Protein AF-A0A976D1A1-F1 (afdb_monomer)

Secondary structure (DSSP, 8-state):
--HHHHHHHHHHHHHHHHHHHHHHHHHHHTTSTTEEE-TTS-EEE-SS---SPPPPTTSEEEE--EEE-TT--EEEETTTTTS-EEEEGGGS-HHHHHHGGGS---

pLDDT: mean 93.79, std 3.42, range [64.56, 96.69]

Radius of gyration: 17.39 Å; Cα contacts (8 Å, |Δi|>4): 119; chains: 1; bounding box: 44×33×43 Å

Structure (mmCIF, N/CA/C/O backbone):
data_AF-A0A976D1A1-F1
#
_entry.id   AF-A0A976D1A1-F1
#
loop_
_atom_site.group_PDB
_atom_site.id
_atom_site.type_symbol
_atom_site.label_atom_id
_atom_site.label_alt_id
_atom_site.label_comp_id
_atom_site.label_asym_id
_atom_site.label_entity_id
_atom_site.label_seq_id
_atom_site.pdbx_PDB_ins_code
_atom_site.Cartn_x
_atom_site.Cartn_y
_atom_site.Cartn_z
_atom_site.occupancy
_atom_site.B_iso_or_equiv
_atom_site.auth_seq_id
_atom_site.auth_comp_id
_atom_site.auth_asym_id
_atom_site.auth_atom_id
_atom_site.pdbx_PDB_model_num
ATOM 1 N N . MET A 1 1 ? 26.623 -8.814 -27.642 1.00 64.56 1 MET A N 1
ATOM 2 C CA . MET A 1 1 ? 25.940 -8.583 -26.353 1.00 64.56 1 MET A CA 1
ATOM 3 C C . MET A 1 1 ? 25.806 -9.918 -25.658 1.00 64.56 1 MET A C 1
ATOM 5 O O . MET A 1 1 ? 25.366 -10.864 -26.306 1.00 64.56 1 MET A O 1
ATOM 9 N N . GLY A 1 2 ? 26.266 -10.024 -24.414 1.00 88.25 2 GLY A N 1
ATOM 10 C CA . GLY A 1 2 ? 26.115 -11.250 -23.635 1.00 88.25 2 GLY A CA 1
ATOM 11 C C . GLY A 1 2 ? 24.676 -11.420 -23.150 1.00 88.25 2 GLY A C 1
ATOM 12 O O . GLY A 1 2 ? 23.920 -10.453 -23.071 1.00 88.25 2 GLY A O 1
ATOM 13 N N . VAL A 1 3 ? 24.304 -12.643 -22.768 1.00 88.62 3 VAL A N 1
ATOM 14 C CA . VAL A 1 3 ? 22.982 -12.935 -22.180 1.00 88.62 3 VAL A CA 1
ATOM 15 C C . VAL A 1 3 ? 22.713 -12.053 -20.951 1.00 88.62 3 VAL A C 1
ATOM 17 O O . VAL A 1 3 ? 21.588 -11.610 -20.743 1.00 88.62 3 VAL A O 1
ATOM 20 N N . ALA A 1 4 ? 23.748 -11.732 -20.167 1.00 90.50 4 ALA A N 1
ATOM 21 C CA . ALA A 1 4 ? 23.643 -10.820 -19.029 1.00 90.50 4 ALA A CA 1
ATOM 22 C C . ALA A 1 4 ? 23.227 -9.394 -19.442 1.00 90.50 4 ALA A C 1
ATOM 24 O O . ALA A 1 4 ? 22.338 -8.822 -18.811 1.00 90.50 4 ALA A O 1
ATOM 25 N N . ASP A 1 5 ? 23.802 -8.858 -20.524 1.00 89.75 5 ASP A N 1
ATOM 26 C CA . ASP A 1 5 ? 23.466 -7.523 -21.041 1.00 89.75 5 ASP A CA 1
ATOM 27 C C . ASP A 1 5 ? 22.021 -7.488 -21.550 1.00 89.75 5 ASP A C 1
ATOM 29 O O . ASP A 1 5 ? 21.267 -6.566 -21.245 1.00 89.75 5 ASP A O 1
ATOM 33 N N . GLN A 1 6 ? 21.602 -8.539 -22.262 1.00 89.75 6 GLN A N 1
ATOM 34 C CA . GLN A 1 6 ? 20.232 -8.670 -22.764 1.00 89.75 6 GLN A CA 1
ATOM 35 C C . GLN A 1 6 ? 19.215 -8.754 -21.618 1.00 89.75 6 GLN A C 1
ATOM 37 O O . GLN A 1 6 ? 18.170 -8.110 -21.667 1.00 89.75 6 GLN A O 1
ATOM 42 N N . LEU A 1 7 ? 19.520 -9.505 -20.554 1.00 91.81 7 LEU A N 1
ATOM 43 C CA . LEU A 1 7 ? 18.660 -9.578 -19.370 1.00 91.81 7 LEU A CA 1
ATOM 44 C C . LEU A 1 7 ? 18.589 -8.242 -18.624 1.00 91.81 7 LEU A C 1
ATOM 46 O O . LEU A 1 7 ? 17.519 -7.887 -18.128 1.00 91.81 7 LEU A O 1
ATOM 50 N N . ALA A 1 8 ? 19.698 -7.507 -18.529 1.00 92.44 8 ALA A N 1
ATOM 51 C CA . ALA A 1 8 ? 19.716 -6.183 -17.914 1.00 92.44 8 ALA A CA 1
ATOM 52 C C . ALA A 1 8 ? 18.862 -5.187 -18.711 1.00 92.44 8 ALA A C 1
ATOM 54 O O . ALA A 1 8 ? 18.032 -4.492 -18.125 1.00 92.44 8 ALA A O 1
ATOM 55 N N . GLN A 1 9 ? 18.996 -5.186 -20.039 1.00 91.62 9 GLN A N 1
ATOM 56 C CA . GLN A 1 9 ? 18.202 -4.336 -20.920 1.00 91.62 9 GLN A CA 1
ATOM 57 C C . GLN A 1 9 ? 16.704 -4.657 -20.825 1.00 91.62 9 GLN A C 1
ATOM 59 O O . GLN A 1 9 ? 15.904 -3.759 -20.573 1.00 91.62 9 GLN 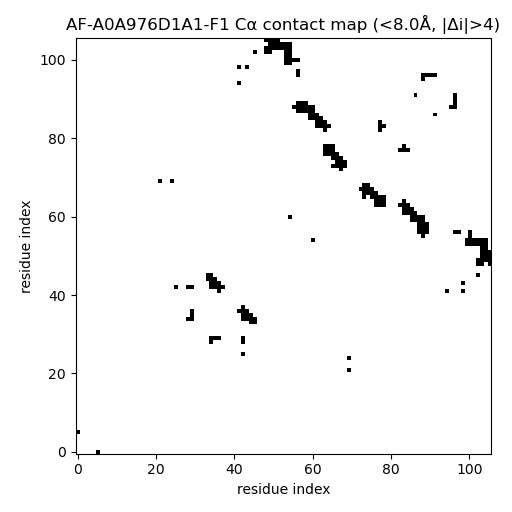A O 1
ATOM 64 N N . LEU A 1 10 ? 16.320 -5.936 -20.901 1.00 92.00 10 LEU A N 1
ATOM 65 C CA . LEU A 1 10 ? 14.919 -6.353 -20.760 1.00 92.00 10 LEU A CA 1
ATOM 66 C C . LEU A 1 10 ? 14.326 -5.969 -19.396 1.00 92.00 10 LEU A C 1
ATOM 68 O O . LEU A 1 10 ? 13.151 -5.611 -19.305 1.00 92.00 10 LEU A O 1
ATOM 72 N N . LYS A 1 11 ? 15.116 -6.043 -18.318 1.00 91.56 11 LYS A N 1
ATOM 73 C CA . LYS A 1 11 ? 14.681 -5.593 -16.986 1.00 91.56 11 LYS A CA 1
ATOM 74 C C . LYS A 1 11 ? 14.470 -4.082 -16.945 1.00 91.56 11 LYS A C 1
ATOM 76 O O . LYS A 1 11 ? 13.469 -3.647 -16.384 1.00 91.56 11 LYS A O 1
ATOM 81 N N . ALA A 1 12 ? 15.377 -3.305 -17.535 1.00 92.88 12 ALA A N 1
ATOM 82 C CA . ALA A 1 12 ? 15.264 -1.851 -17.591 1.00 92.88 12 ALA A CA 1
ATOM 83 C C . ALA A 1 12 ? 14.039 -1.409 -18.408 1.00 92.88 12 ALA A C 1
ATOM 85 O O . ALA A 1 12 ? 13.268 -0.570 -17.946 1.00 92.88 12 ALA A O 1
ATOM 86 N N . GLU A 1 13 ? 13.806 -2.029 -19.566 1.00 93.56 13 GLU A N 1
ATOM 87 C CA . GLU A 1 13 ? 12.634 -1.764 -20.411 1.00 93.56 13 GLU A CA 1
ATOM 88 C C . GLU A 1 13 ? 11.326 -2.087 -19.677 1.00 93.56 13 GLU A C 1
ATOM 90 O O . GLU A 1 13 ? 10.415 -1.260 -19.642 1.00 93.56 13 GLU A O 1
ATOM 95 N N . LYS A 1 14 ? 11.247 -3.248 -19.011 1.00 92.06 14 LYS A N 1
ATOM 96 C CA . LYS A 1 14 ? 10.077 -3.609 -18.193 1.00 92.06 14 LYS A CA 1
ATOM 97 C C . LYS A 1 14 ? 9.876 -2.668 -17.009 1.00 92.06 14 LYS A C 1
ATOM 99 O O . LYS A 1 14 ? 8.743 -2.305 -16.717 1.00 92.06 14 LYS A O 1
ATOM 104 N N . ALA A 1 15 ? 10.948 -2.262 -16.330 1.00 92.94 15 ALA A N 1
ATOM 105 C CA . ALA A 1 15 ? 10.862 -1.318 -15.220 1.00 92.94 15 ALA A CA 1
ATOM 106 C C . ALA A 1 15 ? 10.333 0.047 -15.684 1.00 92.94 15 ALA A C 1
ATOM 108 O O . ALA A 1 15 ? 9.442 0.599 -15.043 1.00 92.94 15 ALA A O 1
ATOM 109 N N . ALA A 1 16 ? 10.821 0.554 -16.820 1.00 94.06 16 ALA A N 1
ATOM 110 C CA . ALA A 1 16 ? 10.343 1.802 -17.409 1.00 94.06 16 ALA A CA 1
ATOM 111 C C . ALA A 1 16 ? 8.870 1.708 -17.843 1.00 94.06 16 ALA A C 1
ATOM 113 O O . ALA A 1 16 ? 8.088 2.617 -17.566 1.00 94.06 16 ALA A O 1
ATOM 114 N N . ALA A 1 17 ? 8.472 0.594 -18.466 1.00 93.31 17 ALA A N 1
ATOM 115 C CA . ALA A 1 17 ? 7.081 0.349 -18.840 1.00 93.31 17 ALA A CA 1
ATOM 116 C C . ALA A 1 17 ? 6.157 0.296 -17.611 1.00 93.31 17 ALA A C 1
ATOM 118 O O . ALA A 1 17 ? 5.104 0.930 -17.609 1.00 93.31 17 ALA A O 1
ATOM 119 N N . ASN A 1 18 ? 6.575 -0.397 -16.548 1.00 93.69 18 ASN A N 1
ATOM 120 C CA . ASN A 1 18 ? 5.816 -0.491 -15.301 1.00 93.69 18 ASN A CA 1
ATOM 121 C C . ASN A 1 18 ? 5.704 0.859 -14.588 1.00 93.69 18 ASN A C 1
ATOM 123 O O . ASN A 1 18 ? 4.645 1.165 -14.046 1.00 93.69 18 ASN A O 1
ATOM 127 N N . LEU A 1 19 ? 6.771 1.667 -14.596 1.00 93.75 19 LEU A N 1
ATOM 128 C CA . LEU A 1 19 ? 6.744 3.010 -14.021 1.00 93.75 19 LEU A CA 1
ATOM 129 C C . LEU A 1 19 ? 5.702 3.873 -14.733 1.00 93.75 19 LEU A C 1
ATOM 131 O O . LEU A 1 19 ? 4.805 4.402 -14.083 1.00 93.75 19 LEU A O 1
ATOM 135 N N . LYS A 1 20 ? 5.767 3.928 -16.068 1.00 94.50 20 LYS A N 1
ATOM 136 C CA . LYS A 1 20 ? 4.822 4.699 -16.881 1.00 94.50 20 LYS A CA 1
ATOM 137 C C . LYS A 1 20 ? 3.376 4.232 -16.676 1.00 94.50 20 LYS A C 1
ATOM 139 O O . LYS A 1 20 ? 2.502 5.051 -16.418 1.00 94.50 20 LYS A O 1
ATOM 144 N N . ALA A 1 21 ? 3.129 2.923 -16.740 1.00 93.94 21 ALA A N 1
ATOM 145 C CA . ALA A 1 21 ? 1.792 2.367 -16.527 1.00 93.94 21 ALA A CA 1
ATOM 146 C C . ALA A 1 21 ? 1.268 2.642 -15.104 1.00 93.94 21 ALA A C 1
ATOM 148 O O . ALA A 1 21 ? 0.077 2.886 -14.916 1.00 93.94 21 ALA A O 1
ATOM 149 N N . GLY A 1 22 ? 2.150 2.625 -14.100 1.00 94.19 22 GLY A N 1
ATOM 150 C CA . GLY A 1 22 ? 1.817 2.971 -12.720 1.00 94.19 22 GLY A CA 1
ATOM 151 C C . GLY A 1 22 ? 1.436 4.442 -12.557 1.00 94.19 22 GLY A C 1
ATOM 152 O O . GLY A 1 22 ? 0.426 4.745 -11.926 1.00 94.19 22 GLY A O 1
ATOM 153 N N . GLU A 1 23 ? 2.199 5.354 -13.158 1.00 94.50 23 GLU A N 1
ATOM 154 C CA . GLU A 1 23 ? 1.907 6.793 -13.143 1.00 94.50 23 GLU A CA 1
ATOM 155 C C . GLU A 1 23 ? 0.584 7.113 -13.846 1.00 94.50 23 GLU A C 1
ATOM 157 O O . GLU A 1 23 ? -0.236 7.848 -13.295 1.00 94.50 23 GLU A O 1
ATOM 162 N N . GLU A 1 24 ? 0.336 6.519 -15.016 1.00 95.12 24 GLU A N 1
ATOM 163 C CA . GLU A 1 24 ? -0.928 6.659 -15.748 1.00 95.12 24 GLU A CA 1
ATOM 164 C C . GLU A 1 24 ? -2.111 6.115 -14.936 1.00 95.12 24 GLU A C 1
ATOM 166 O O . GLU A 1 24 ? -3.147 6.776 -14.832 1.00 95.12 24 GLU A O 1
ATOM 171 N N . PHE A 1 25 ? -1.949 4.954 -14.292 1.00 95.62 25 PHE A N 1
ATOM 172 C CA . PHE A 1 25 ? -2.974 4.388 -13.417 1.00 95.62 25 PHE A CA 1
ATOM 173 C C . PHE A 1 25 ? -3.292 5.321 -12.245 1.00 95.62 25 PHE A C 1
ATOM 175 O O . PHE A 1 25 ? -4.461 5.600 -11.986 1.00 95.62 25 PHE A O 1
ATOM 182 N N . LEU A 1 26 ? -2.274 5.840 -11.552 1.00 94.44 26 LEU A N 1
ATOM 183 C CA . LEU A 1 26 ? -2.466 6.766 -10.433 1.00 94.44 26 LEU A CA 1
ATOM 184 C C . LEU A 1 26 ? -3.076 8.097 -10.893 1.00 94.44 26 LEU A C 1
ATOM 186 O O . LEU A 1 26 ? -3.903 8.670 -10.178 1.00 94.44 26 LEU A O 1
ATOM 190 N N . ALA A 1 27 ? -2.703 8.583 -12.077 1.00 95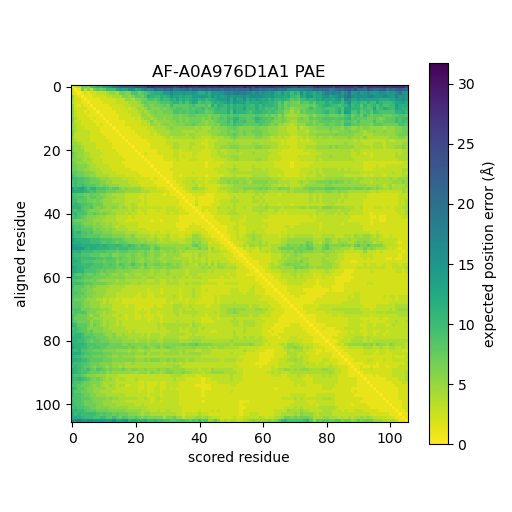.00 27 ALA A N 1
ATOM 191 C CA . ALA A 1 27 ? -3.257 9.798 -12.662 1.00 95.00 27 ALA A CA 1
ATOM 192 C C . ALA A 1 27 ? -4.731 9.639 -13.059 1.00 95.00 27 ALA A C 1
ATOM 194 O O . ALA A 1 27 ? -5.503 10.565 -12.840 1.00 95.00 27 ALA A O 1
ATOM 195 N N . ALA A 1 28 ? -5.138 8.480 -13.575 1.00 94.88 28 ALA A N 1
ATOM 196 C CA . ALA A 1 28 ? -6.545 8.199 -13.851 1.00 94.88 28 ALA A CA 1
ATOM 197 C C . ALA A 1 28 ? -7.338 7.907 -12.564 1.00 94.88 28 ALA A C 1
ATOM 199 O O . ALA A 1 28 ? -8.512 8.251 -12.447 1.00 94.88 28 ALA A O 1
ATOM 200 N N . ASN A 1 29 ? -6.717 7.263 -11.571 1.00 93.94 29 ASN A N 1
ATOM 201 C CA . ASN A 1 29 ? -7.410 6.844 -10.359 1.00 93.94 29 ASN A CA 1
ATOM 202 C C . ASN A 1 29 ? -7.782 8.020 -9.446 1.00 93.94 29 ASN A C 1
ATOM 204 O O . ASN A 1 29 ? -8.878 8.011 -8.894 1.00 93.94 29 ASN A O 1
ATOM 208 N N . LYS A 1 30 ? -6.943 9.060 -9.355 1.00 93.06 30 LYS A N 1
ATOM 209 C CA . LYS A 1 30 ? -7.255 10.284 -8.586 1.00 93.06 30 LYS A CA 1
ATOM 210 C C . LYS A 1 30 ? -8.481 11.047 -9.105 1.00 93.06 30 LYS A C 1
ATOM 212 O O . LYS A 1 30 ? -9.005 11.886 -8.385 1.00 93.06 30 LYS A O 1
ATOM 217 N N . GLU A 1 31 ? -8.897 10.806 -10.349 1.00 93.44 31 GLU A N 1
ATOM 218 C CA . GLU A 1 31 ? -10.049 11.472 -10.974 1.00 93.44 31 GLU A CA 1
ATOM 219 C C . GLU A 1 31 ? -11.370 10.742 -10.702 1.00 93.44 31 GLU A C 1
ATOM 221 O O . GLU A 1 31 ? -12.443 11.277 -10.978 1.00 93.44 31 GLU A O 1
ATOM 226 N N . LYS A 1 32 ? -11.314 9.522 -10.156 1.00 94.19 32 LYS A N 1
ATOM 227 C CA . LYS A 1 32 ? -12.516 8.758 -9.822 1.00 94.19 32 LYS A CA 1
ATOM 228 C C . LYS A 1 32 ? -13.216 9.355 -8.606 1.00 94.19 32 LYS A C 1
ATOM 230 O O . LYS A 1 32 ? -12.583 9.803 -7.651 1.00 94.19 32 LYS A O 1
ATOM 235 N N . GLU A 1 33 ? -14.542 9.298 -8.626 1.00 92.94 33 GLU A N 1
ATOM 236 C CA . GLU A 1 33 ? -15.374 9.793 -7.535 1.00 92.94 33 GLU A CA 1
ATOM 237 C C . GLU A 1 33 ? -15.062 9.071 -6.214 1.00 92.94 33 GLU A C 1
ATOM 239 O O . GLU A 1 33 ? -14.908 7.850 -6.170 1.00 92.94 33 GLU A O 1
ATOM 244 N N . GLY A 1 34 ? -14.937 9.846 -5.134 1.00 91.81 34 GLY A N 1
ATOM 245 C CA . GLY A 1 34 ? -14.647 9.342 -3.789 1.00 91.81 34 GLY A CA 1
ATOM 246 C C . GLY A 1 34 ? -13.178 8.996 -3.519 1.00 91.81 34 GLY A C 1
ATOM 247 O O . GLY A 1 34 ? -12.843 8.689 -2.373 1.00 91.81 34 GLY A O 1
ATOM 248 N N . VAL A 1 35 ? -12.291 9.054 -4.521 1.00 95.56 35 VAL A N 1
ATOM 249 C CA . VAL A 1 35 ? -10.857 8.830 -4.301 1.00 95.56 35 VAL A CA 1
ATOM 250 C C . VAL A 1 35 ? -10.242 10.035 -3.595 1.00 95.56 35 VAL A C 1
ATOM 252 O O . VAL A 1 35 ? -10.322 11.172 -4.057 1.00 95.56 35 VAL A O 1
ATOM 255 N N . VAL A 1 36 ? -9.573 9.772 -2.477 1.00 94.62 36 VAL A N 1
ATOM 256 C CA . VAL A 1 36 ? -8.830 10.760 -1.696 1.00 94.62 36 VAL A CA 1
ATOM 257 C C . VAL A 1 36 ? -7.339 10.532 -1.909 1.00 94.62 36 VAL A C 1
ATOM 259 O O . VAL A 1 36 ? -6.842 9.422 -1.725 1.00 94.62 36 VAL A O 1
ATOM 262 N N . SER A 1 37 ? -6.620 11.591 -2.285 1.00 95.25 37 SER A N 1
ATOM 263 C CA . SER A 1 37 ? -5.159 11.576 -2.428 1.00 95.25 37 SER A CA 1
ATOM 264 C C . SER A 1 37 ? -4.489 12.173 -1.192 1.00 95.25 37 SER A C 1
ATOM 266 O O . SER A 1 37 ? -4.858 13.259 -0.745 1.00 95.25 37 SER A O 1
ATOM 268 N N . LEU A 1 38 ? -3.489 11.478 -0.658 1.00 94.44 38 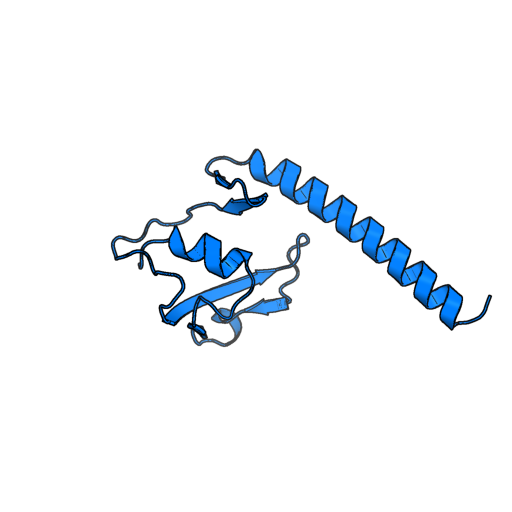LEU A N 1
ATOM 269 C CA . LEU A 1 38 ? -2.686 11.915 0.481 1.00 94.44 38 LEU A CA 1
ATOM 270 C C . LEU A 1 38 ? -1.369 12.570 0.027 1.00 94.44 38 LEU A C 1
ATOM 272 O O . LEU A 1 38 ? -0.881 12.273 -1.067 1.00 94.44 38 LEU A O 1
ATOM 276 N N . PRO A 1 39 ? -0.737 13.415 0.869 1.00 93.81 39 PRO A N 1
ATOM 277 C CA . PRO A 1 39 ? 0.556 14.034 0.555 1.00 93.81 39 PRO A CA 1
ATOM 278 C C . PRO A 1 39 ? 1.692 13.038 0.285 1.00 93.81 39 PRO A C 1
ATOM 280 O O . PRO A 1 39 ? 2.653 13.379 -0.399 1.00 93.81 39 PRO A O 1
ATOM 283 N N . SER A 1 40 ? 1.592 11.809 0.801 1.00 95.06 40 SER A N 1
ATOM 284 C CA . SER A 1 40 ? 2.548 10.727 0.535 1.00 95.06 40 SER A CA 1
ATOM 285 C C . SER A 1 40 ? 2.472 10.170 -0.892 1.00 95.06 40 SER A C 1
ATOM 287 O O . SER A 1 40 ? 3.353 9.413 -1.300 1.00 95.06 40 SER A O 1
ATOM 289 N N . GLY A 1 41 ? 1.422 10.517 -1.643 1.00 94.75 41 GLY A N 1
ATOM 290 C CA . GLY A 1 41 ? 1.080 9.929 -2.937 1.00 94.75 41 GLY A CA 1
ATOM 291 C C . GLY A 1 41 ? 0.121 8.738 -2.841 1.00 94.75 41 GLY A C 1
ATOM 292 O O . GLY A 1 41 ? -0.354 8.267 -3.875 1.00 94.75 41 GLY A O 1
ATOM 293 N N . LEU A 1 42 ? -0.202 8.260 -1.631 1.00 96.38 42 LEU A N 1
ATOM 294 C CA . LEU A 1 42 ? -1.207 7.216 -1.440 1.00 96.38 42 LEU A CA 1
ATOM 295 C C . LEU A 1 42 ? -2.595 7.728 -1.842 1.00 96.38 42 LEU A C 1
ATOM 297 O O . LEU A 1 42 ? -3.000 8.827 -1.467 1.00 96.38 42 LEU A O 1
ATOM 301 N N . GLN A 1 43 ? -3.337 6.902 -2.570 1.00 96.69 43 GLN A N 1
ATOM 302 C CA . GLN A 1 43 ? -4.737 7.144 -2.898 1.00 96.69 43 GLN A CA 1
ATOM 303 C C . GLN A 1 43 ? -5.593 6.057 -2.261 1.00 96.69 43 GLN A C 1
ATOM 305 O O . GLN A 1 43 ? -5.239 4.879 -2.330 1.00 96.69 43 GLN A O 1
ATOM 310 N N . TYR A 1 44 ? -6.722 6.436 -1.672 1.00 95.81 44 TYR A N 1
ATOM 311 C CA . TYR A 1 44 ? -7.684 5.482 -1.128 1.00 95.81 44 TYR A CA 1
ATOM 312 C C . TYR A 1 44 ? -9.116 5.875 -1.482 1.00 95.81 44 TYR A C 1
ATOM 314 O O . TYR A 1 44 ? -9.418 7.040 -1.726 1.00 95.81 44 TYR A O 1
ATOM 322 N N . LEU A 1 45 ? -9.994 4.877 -1.503 1.00 94.62 45 LEU A N 1
ATOM 323 C CA . LEU A 1 45 ? -11.433 5.022 -1.684 1.00 94.62 45 LEU A CA 1
ATOM 324 C C . LEU A 1 45 ? -12.118 4.252 -0.559 1.00 94.62 45 LEU A C 1
ATOM 326 O O . LEU A 1 45 ? -11.818 3.077 -0.342 1.00 94.62 45 LEU A O 1
ATOM 330 N N . VAL A 1 46 ? -13.039 4.901 0.148 1.00 93.94 46 VAL A N 1
ATOM 331 C CA . VAL A 1 46 ? -13.840 4.243 1.185 1.00 93.94 46 VAL A CA 1
ATOM 332 C C . VAL A 1 46 ? -15.025 3.557 0.510 1.00 93.94 46 VAL A C 1
ATOM 334 O O . VAL A 1 46 ? -15.942 4.223 0.043 1.00 93.94 46 VAL A O 1
ATOM 337 N N . LEU A 1 47 ? -14.997 2.224 0.442 1.00 92.44 47 LEU A N 1
ATOM 338 C CA . LEU A 1 47 ? -16.102 1.430 -0.117 1.00 92.44 47 LEU A CA 1
ATOM 339 C C . LEU A 1 47 ? -17.243 1.253 0.886 1.00 92.44 47 LEU A C 1
ATOM 341 O O . LEU A 1 47 ? -18.418 1.245 0.532 1.00 92.44 47 LEU A O 1
ATOM 345 N N . THR A 1 48 ? -16.891 1.071 2.151 1.00 91.94 48 THR A 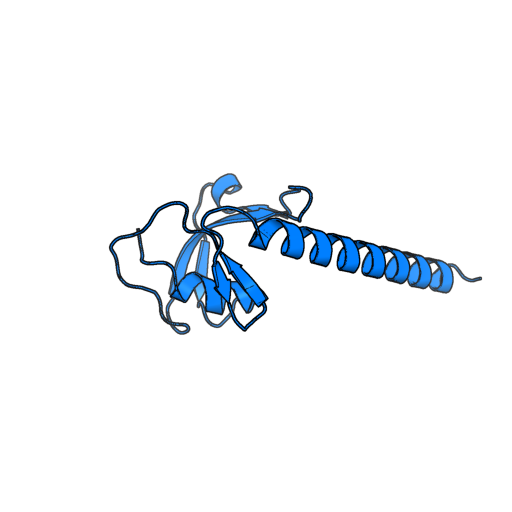N 1
ATOM 346 C CA . THR A 1 48 ? -17.824 0.950 3.267 1.00 91.94 48 THR A CA 1
ATOM 347 C C . THR A 1 48 ? -17.149 1.577 4.470 1.00 91.94 48 THR A C 1
ATOM 349 O O . THR A 1 48 ? -15.965 1.343 4.714 1.00 91.94 48 THR A O 1
ATOM 352 N N . GLN A 1 49 ? -17.877 2.445 5.162 1.00 91.69 49 GLN A N 1
ATOM 353 C CA .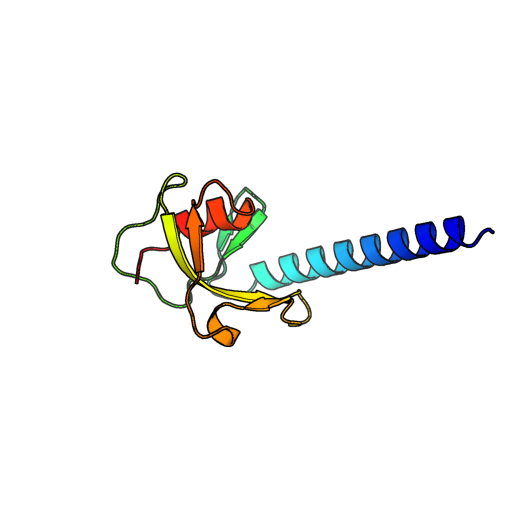 GLN A 1 49 ? -17.368 3.129 6.336 1.00 91.69 49 GLN A CA 1
ATOM 354 C C . GLN A 1 49 ? -17.678 2.288 7.573 1.00 91.69 49 GLN A C 1
ATOM 356 O O . GLN A 1 49 ? -18.846 2.089 7.895 1.00 91.69 49 GLN A O 1
ATOM 361 N N . GLY A 1 50 ? -16.631 1.827 8.256 1.00 92.06 50 GLY A N 1
ATOM 362 C CA . GLY A 1 50 ? -16.762 1.201 9.566 1.00 92.06 50 GLY A CA 1
ATOM 363 C C . GLY A 1 50 ? -17.169 2.199 10.652 1.00 92.06 50 GLY A C 1
ATOM 364 O O . GLY A 1 50 ? -17.049 3.419 10.490 1.00 92.06 50 GLY A O 1
ATOM 365 N N . GLU A 1 51 ? -17.609 1.672 11.790 1.00 93.38 51 GLU A N 1
ATOM 366 C CA . GLU A 1 51 ? -18.091 2.456 12.941 1.00 93.38 51 GLU A CA 1
ATOM 367 C C . GLU A 1 51 ? -17.172 2.357 14.169 1.00 93.38 51 GLU A C 1
ATOM 369 O O . GLU A 1 51 ? -17.382 3.040 15.171 1.00 93.38 51 GLU A O 1
ATOM 374 N N . GLY A 1 52 ? -16.153 1.502 14.112 1.00 93.31 52 GLY A N 1
ATOM 375 C 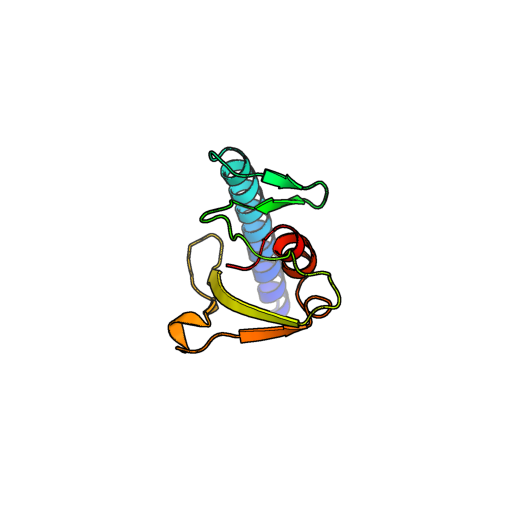CA . GLY A 1 52 ? -15.221 1.264 15.203 1.00 93.31 52 GLY A CA 1
ATOM 376 C C . GLY A 1 52 ? -14.058 2.251 15.251 1.00 93.31 52 GLY A C 1
ATOM 377 O O . GLY A 1 52 ? -13.995 3.255 14.542 1.00 93.31 52 GLY A O 1
ATOM 378 N N . GLU A 1 53 ? -13.082 1.947 16.099 1.00 93.12 53 GLU A N 1
ATOM 379 C CA . GLU A 1 53 ? -11.891 2.779 16.233 1.00 93.12 53 GLU A CA 1
ATOM 380 C C . GLU A 1 53 ? -10.955 2.617 15.031 1.00 93.12 53 GLU A C 1
ATOM 382 O O . GLU A 1 53 ? -10.887 1.559 14.393 1.00 93.12 53 GLU A O 1
ATOM 387 N N . LYS A 1 54 ? -10.220 3.690 14.730 1.00 93.69 54 LYS A N 1
ATOM 388 C CA . LYS A 1 54 ? -9.147 3.668 13.736 1.00 93.69 54 LYS A CA 1
ATOM 389 C C . LYS A 1 54 ? -7.898 3.046 14.361 1.00 93.69 54 LYS A C 1
ATOM 391 O O . LYS A 1 54 ? -7.525 3.443 15.469 1.00 93.69 54 LYS A O 1
ATOM 396 N N . PRO A 1 55 ? -7.225 2.104 13.683 1.00 94.56 55 PRO A N 1
ATOM 397 C CA . PRO A 1 55 ? -6.005 1.522 14.211 1.00 94.56 55 PRO A CA 1
ATOM 398 C C . PRO A 1 55 ? -4.879 2.561 14.221 1.00 94.56 55 PRO A C 1
ATOM 400 O O . PRO A 1 55 ? -4.812 3.440 13.365 1.00 94.56 55 PRO A O 1
ATOM 403 N N . LEU A 1 56 ? -3.964 2.433 15.179 1.00 94.25 56 LEU A N 1
ATOM 404 C CA . LEU A 1 56 ? -2.714 3.186 15.217 1.00 94.25 56 LEU A CA 1
ATOM 405 C C . LEU A 1 56 ? -1.586 2.324 14.647 1.00 94.25 56 LEU A C 1
ATOM 407 O O . LEU A 1 56 ? -1.662 1.098 14.670 1.00 94.25 56 LEU A O 1
ATOM 411 N N . ALA A 1 57 ? -0.499 2.946 14.188 1.00 92.06 57 ALA A N 1
ATOM 412 C CA . ALA A 1 57 ? 0.624 2.240 13.559 1.00 92.06 57 ALA A CA 1
ATOM 413 C C . ALA A 1 57 ? 1.249 1.104 14.403 1.00 92.06 57 ALA A C 1
ATOM 415 O O . ALA A 1 57 ? 1.893 0.221 13.849 1.00 92.06 57 ALA A O 1
ATOM 416 N N . HIS A 1 58 ? 1.083 1.106 15.728 1.00 93.31 58 HIS A N 1
ATOM 417 C CA . HIS A 1 58 ? 1.598 0.059 16.618 1.00 93.31 58 HIS A CA 1
ATOM 418 C C . HIS A 1 58 ? 0.574 -1.041 16.943 1.00 93.31 58 HIS A C 1
ATOM 420 O O . HIS A 1 58 ? 0.915 -1.989 17.646 1.00 93.31 58 HIS A O 1
ATOM 426 N N . HIS A 1 59 ? -0.667 -0.928 16.462 1.00 95.00 59 HIS A N 1
ATOM 427 C CA . HIS A 1 59 ? -1.683 -1.958 16.649 1.00 95.00 59 HIS A CA 1
ATOM 428 C C . HIS A 1 59 ? -1.451 -3.160 15.731 1.00 95.00 59 HIS A C 1
ATOM 430 O O . HIS A 1 59 ? -0.859 -3.065 14.651 1.00 95.00 59 HIS A O 1
ATOM 436 N N . GLU A 1 60 ? -1.974 -4.299 16.167 1.00 95.62 60 GLU A N 1
ATOM 437 C CA . GLU A 1 60 ? -2.200 -5.452 15.311 1.00 95.62 60 GLU A CA 1
ATOM 438 C C . GLU A 1 60 ? -3.563 -5.309 14.634 1.00 95.62 60 GLU A C 1
ATOM 440 O O . GLU A 1 60 ? -4.552 -4.943 15.271 1.00 95.62 60 GLU A O 1
ATOM 445 N N . VAL A 1 61 ? -3.613 -5.582 13.335 1.00 95.00 61 VAL A N 1
ATOM 446 C CA . VAL A 1 61 ? -4.839 -5.496 12.540 1.00 95.00 61 VAL A CA 1
ATOM 447 C C . VAL A 1 61 ? -5.128 -6.850 11.913 1.00 95.00 61 VAL A C 1
ATOM 449 O O . VAL A 1 61 ? -4.212 -7.570 11.518 1.00 95.00 61 VAL A O 1
ATOM 452 N N . THR A 1 62 ? -6.409 -7.197 11.816 1.00 95.75 62 THR A N 1
ATOM 453 C CA . THR A 1 62 ? -6.876 -8.428 11.171 1.00 95.75 62 THR A CA 1
ATOM 454 C C . THR A 1 62 ? -7.836 -8.059 10.054 1.00 95.75 62 THR A C 1
ATOM 456 O O . THR A 1 62 ? -8.827 -7.378 10.305 1.00 95.75 62 THR A O 1
ATOM 459 N N . CYS A 1 63 ? -7.556 -8.481 8.820 1.00 94.75 63 CYS A N 1
ATOM 460 C CA . CYS A 1 63 ? -8.393 -8.109 7.680 1.00 94.75 63 CYS A CA 1
ATOM 461 C C . CYS A 1 63 ? -8.442 -9.161 6.567 1.00 94.75 63 CYS A C 1
ATOM 463 O O . CYS A 1 63 ? -7.556 -10.011 6.397 1.00 94.75 63 CYS A O 1
ATOM 465 N N . HIS A 1 64 ? -9.503 -9.054 5.768 1.00 96.12 64 HIS A N 1
ATOM 466 C CA . HIS A 1 64 ? -9.562 -9.646 4.443 1.00 96.12 64 HIS A CA 1
ATOM 467 C C . HIS A 1 64 ? -9.053 -8.658 3.391 1.00 96.12 64 HIS A C 1
ATOM 469 O O . HIS A 1 64 ? -9.371 -7.475 3.451 1.00 96.12 64 HIS A O 1
ATOM 475 N N . TYR A 1 65 ? -8.260 -9.141 2.429 1.00 95.31 65 TYR A N 1
ATOM 476 C CA . TYR A 1 65 ? -7.700 -8.308 1.366 1.00 95.31 65 TYR A CA 1
ATOM 477 C C . TYR A 1 65 ? -7.467 -9.080 0.066 1.00 95.31 65 TYR A C 1
ATOM 479 O O . TYR A 1 65 ? -7.324 -10.309 0.050 1.00 95.31 65 TYR A O 1
ATOM 487 N N . HIS A 1 66 ? -7.364 -8.306 -1.013 1.00 96.38 66 HIS A N 1
ATOM 488 C CA . HIS A 1 66 ? -6.819 -8.714 -2.300 1.00 96.38 66 HIS A CA 1
ATOM 489 C C . HIS A 1 66 ? -5.686 -7.758 -2.681 1.00 96.38 66 HIS A C 1
ATOM 491 O O . HIS A 1 66 ? -5.876 -6.546 -2.717 1.00 96.38 66 HIS A O 1
ATOM 497 N N . GLY A 1 67 ? -4.508 -8.308 -2.953 1.00 95.88 67 GLY A N 1
ATOM 498 C CA . GLY A 1 67 ? -3.403 -7.624 -3.605 1.00 95.88 67 GLY A CA 1
ATOM 499 C C . GLY A 1 67 ? -3.440 -7.920 -5.099 1.00 95.88 67 GLY A C 1
ATOM 500 O O . GLY A 1 67 ? -3.227 -9.062 -5.515 1.00 95.88 67 GLY A O 1
ATOM 501 N N . THR A 1 68 ? -3.712 -6.893 -5.901 1.00 96.56 68 THR A N 1
ATOM 502 C CA . THR A 1 68 ? -3.726 -6.974 -7.364 1.00 96.56 68 THR A CA 1
ATOM 503 C C . THR A 1 68 ? -2.693 -6.039 -7.973 1.00 96.56 68 THR A C 1
ATOM 505 O O . THR A 1 68 ? -2.405 -4.972 -7.430 1.00 96.56 68 THR A O 1
ATOM 508 N N . LEU A 1 69 ? -2.152 -6.424 -9.124 1.00 95.38 69 LEU A N 1
ATOM 509 C CA . LEU A 1 69 ? -1.436 -5.506 -10.004 1.00 95.38 69 LEU A CA 1
ATOM 510 C C . LEU A 1 69 ? -2.429 -4.538 -10.676 1.00 95.38 69 LEU A C 1
ATOM 512 O O . LEU A 1 69 ? -3.646 -4.719 -10.595 1.00 95.38 69 LEU A O 1
ATOM 516 N N . THR A 1 70 ? -1.916 -3.506 -11.347 1.00 93.69 70 THR A N 1
ATOM 517 C CA . THR A 1 70 ? -2.737 -2.491 -12.038 1.00 93.69 70 THR A CA 1
ATOM 518 C C . THR A 1 70 ? -3.549 -3.057 -13.206 1.00 93.69 70 THR A C 1
ATOM 520 O O . THR A 1 70 ? -4.534 -2.447 -13.611 1.00 93.69 70 THR A O 1
ATOM 523 N N . ASP A 1 71 ? -3.177 -4.233 -13.713 1.00 91.38 71 ASP A N 1
ATOM 524 C CA . ASP A 1 71 ? -3.914 -4.985 -14.734 1.00 91.38 71 ASP A CA 1
ATOM 525 C C . ASP A 1 71 ? -4.999 -5.919 -14.152 1.00 91.38 71 ASP A C 1
ATOM 527 O O . ASP A 1 71 ? -5.702 -6.594 -14.902 1.00 91.38 71 ASP A O 1
ATOM 531 N N . GLY A 1 72 ? -5.148 -5.963 -12.823 1.00 93.31 72 GLY A N 1
ATOM 532 C CA . GLY A 1 72 ? -6.102 -6.821 -12.119 1.00 93.31 72 GLY A CA 1
ATOM 533 C C . GLY A 1 72 ? -5.574 -8.212 -11.752 1.00 93.31 72 GLY A C 1
ATOM 534 O O . GLY A 1 72 ? -6.270 -8.954 -11.057 1.00 93.31 72 GLY A O 1
ATOM 535 N N . THR A 1 73 ? -4.350 -8.573 -12.144 1.00 95.25 73 THR A N 1
ATOM 536 C CA . THR A 1 73 ? -3.732 -9.851 -11.762 1.00 95.25 73 THR A CA 1
ATOM 537 C C . THR A 1 73 ? -3.578 -9.929 -10.245 1.00 95.25 73 THR A C 1
ATOM 539 O O . THR A 1 73 ? -2.864 -9.126 -9.644 1.00 95.25 73 THR A O 1
ATOM 542 N N . ILE A 1 74 ? -4.226 -10.908 -9.611 1.00 95.88 74 ILE A N 1
ATOM 543 C CA . ILE A 1 74 ? -4.101 -11.158 -8.169 1.00 95.88 74 ILE A CA 1
ATOM 544 C C . ILE A 1 74 ? -2.736 -11.798 -7.902 1.00 95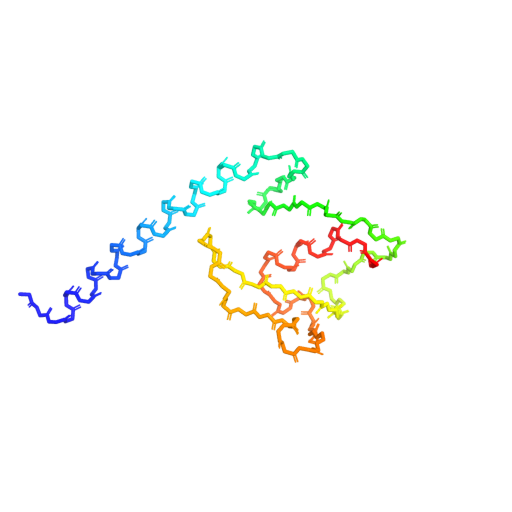.88 74 ILE A C 1
ATOM 546 O O . ILE A 1 74 ? -2.454 -12.883 -8.407 1.00 95.88 74 ILE A O 1
ATOM 550 N N . PHE A 1 75 ? -1.909 -11.153 -7.081 1.00 96.00 75 PHE A N 1
ATOM 551 C CA . PHE A 1 75 ? -0.653 -11.736 -6.598 1.00 96.00 75 PHE A CA 1
ATOM 552 C C . PHE A 1 75 ? -0.786 -12.295 -5.177 1.00 96.00 75 PHE A C 1
ATOM 554 O O . PHE A 1 75 ? -0.014 -13.169 -4.788 1.00 96.00 75 PHE A O 1
ATOM 561 N N . ASP A 1 76 ? -1.755 -11.803 -4.400 1.00 94.56 76 ASP A N 1
ATOM 562 C CA . ASP A 1 76 ? -2.005 -12.256 -3.036 1.00 94.56 76 ASP A CA 1
ATOM 563 C C . ASP A 1 76 ? -3.475 -12.030 -2.633 1.00 94.56 76 ASP A C 1
ATOM 565 O O . ASP A 1 76 ? -4.083 -11.026 -2.995 1.00 94.56 76 ASP A O 1
ATOM 569 N N . SER A 1 77 ? -4.080 -12.953 -1.886 1.00 96.31 77 SER A N 1
ATOM 570 C CA . SER A 1 77 ? -5.447 -12.798 -1.377 1.00 96.31 77 SER A CA 1
ATOM 571 C C . SER A 1 77 ? -5.700 -13.658 -0.143 1.00 96.31 77 SER A C 1
ATOM 573 O O . SER A 1 77 ? -5.599 -14.886 -0.187 1.00 96.31 77 SER A O 1
ATOM 575 N N . SER A 1 78 ? -6.105 -13.027 0.960 1.00 96.00 78 SER A N 1
ATOM 576 C CA . SER A 1 78 ? -6.546 -13.758 2.155 1.00 96.00 78 SER A CA 1
ATOM 577 C C . SER A 1 78 ? -7.954 -14.342 1.995 1.00 96.00 78 SER A C 1
ATOM 579 O O . SER A 1 78 ? -8.259 -15.386 2.568 1.00 96.00 78 SER A O 1
ATOM 581 N N . VAL A 1 79 ? -8.790 -13.730 1.152 1.00 95.50 79 VAL A N 1
ATOM 582 C CA . VAL A 1 79 ? -10.126 -14.241 0.806 1.00 95.50 79 VAL A CA 1
ATOM 583 C C . VAL A 1 79 ? -10.024 -15.567 0.050 1.00 95.50 79 VAL A C 1
ATOM 585 O O . VAL A 1 79 ? -10.689 -16.525 0.429 1.00 95.50 79 VAL A O 1
ATOM 588 N N . GLN A 1 80 ? -9.133 -15.677 -0.947 1.00 95.06 80 GLN A N 1
ATOM 589 C CA . GLN A 1 80 ? -8.903 -16.947 -1.657 1.00 95.06 80 GLN A CA 1
ATOM 590 C C . GLN A 1 80 ? -8.327 -18.036 -0.745 1.00 95.06 80 GLN A C 1
ATOM 592 O O . GLN A 1 80 ? -8.602 -19.216 -0.940 1.00 95.06 80 GLN A O 1
ATOM 597 N N . ARG A 1 81 ? -7.558 -17.649 0.281 1.00 96.06 81 ARG A N 1
ATOM 598 C CA . ARG A 1 81 ? -7.095 -18.575 1.325 1.00 96.06 81 ARG A CA 1
ATOM 599 C C . ARG A 1 81 ? -8.188 -18.985 2.316 1.00 96.06 81 ARG A C 1
ATOM 601 O O . ARG A 1 81 ? -7.935 -19.864 3.135 1.00 96.06 81 ARG A O 1
ATOM 608 N N . GLY A 1 82 ? -9.355 -18.342 2.294 1.00 96.25 82 GLY A N 1
ATOM 609 C CA . GLY A 1 82 ? -10.478 -18.635 3.187 1.00 96.25 82 GLY A CA 1
ATOM 610 C C . GLY A 1 82 ? -10.259 -18.248 4.652 1.00 96.25 82 GLY A C 1
ATOM 611 O O . GLY A 1 82 ? -11.031 -18.672 5.507 1.00 96.25 82 GLY A O 1
ATOM 612 N N . ARG A 1 83 ? -9.219 -17.466 4.973 1.00 95.88 83 ARG A N 1
ATOM 613 C CA . ARG A 1 83 ? -8.947 -17.001 6.344 1.00 95.88 83 ARG A CA 1
ATOM 614 C C . ARG A 1 83 ? -8.352 -15.592 6.346 1.00 95.88 83 ARG A C 1
ATOM 616 O O . ARG A 1 83 ? -7.521 -15.309 5.478 1.00 95.88 83 ARG A O 1
ATOM 623 N N . PRO A 1 84 ? -8.741 -14.718 7.291 1.00 96.31 84 PRO A N 1
ATOM 624 C CA . PRO A 1 84 ? -8.175 -13.379 7.388 1.00 96.31 84 PRO A CA 1
ATOM 625 C C . PRO A 1 84 ? -6.681 -13.443 7.724 1.00 96.31 84 PRO A C 1
ATOM 627 O O . PRO A 1 84 ? -6.172 -14.461 8.203 1.00 96.31 84 PRO A O 1
ATOM 630 N N . ALA A 1 85 ? -5.974 -12.355 7.441 1.00 95.50 85 ALA A N 1
ATOM 631 C CA . ALA A 1 85 ? -4.576 -12.200 7.818 1.00 95.50 85 ALA A CA 1
ATOM 632 C C . ALA A 1 85 ? -4.461 -11.212 8.977 1.00 95.50 85 ALA A C 1
ATOM 634 O O . ALA A 1 85 ? -5.099 -10.158 8.940 1.00 95.50 85 ALA A O 1
ATOM 635 N N . SER A 1 86 ? -3.623 -11.554 9.953 1.00 95.75 86 SER A N 1
ATOM 636 C CA . SER A 1 86 ? -3.291 -10.712 11.101 1.00 95.75 86 SER A CA 1
ATOM 637 C C . SER A 1 86 ? -1.821 -10.324 11.034 1.00 95.75 86 SER A C 1
ATOM 639 O O . SER A 1 86 ? -0.969 -11.168 10.744 1.00 95.75 86 SER A O 1
ATOM 641 N N . PHE A 1 87 ? -1.524 -9.045 11.236 1.00 94.69 87 PHE A N 1
ATOM 642 C CA . PHE A 1 87 ? -0.159 -8.529 11.186 1.00 94.69 87 PHE A CA 1
ATOM 643 C C . PHE A 1 87 ? -0.030 -7.225 11.990 1.00 94.69 87 PHE A C 1
ATOM 645 O O . PHE A 1 87 ? -0.995 -6.461 12.106 1.00 94.69 87 PHE A O 1
ATOM 652 N N . PRO A 1 88 ? 1.167 -6.930 12.526 1.00 96.38 88 PRO A N 1
ATOM 653 C CA . PRO A 1 88 ? 1.453 -5.642 13.145 1.00 96.38 88 PRO A CA 1
ATOM 654 C C . PRO A 1 88 ? 1.519 -4.540 12.078 1.00 96.38 88 PRO A C 1
ATOM 656 O O . PRO A 1 88 ? 2.298 -4.629 11.124 1.00 96.38 88 PRO A O 1
ATOM 659 N N . LEU A 1 89 ? 0.725 -3.477 12.244 1.00 94.31 89 LEU A N 1
ATOM 660 C CA . LEU A 1 89 ? 0.551 -2.427 11.230 1.00 94.31 89 LEU A CA 1
ATOM 661 C C . LEU A 1 89 ? 1.851 -1.661 10.916 1.00 94.31 89 LEU A C 1
ATOM 663 O O . LEU A 1 89 ? 2.051 -1.170 9.804 1.00 94.31 89 LEU A O 1
ATOM 667 N N . GLY A 1 90 ? 2.770 -1.598 11.874 1.00 93.69 90 GLY A N 1
ATOM 668 C CA . GLY A 1 90 ? 4.074 -0.956 11.716 1.00 93.69 90 GLY A CA 1
ATOM 669 C C . GLY A 1 90 ? 5.103 -1.783 10.940 1.00 93.69 90 GLY A C 1
ATOM 670 O O . GLY A 1 90 ? 6.172 -1.260 10.637 1.00 93.69 90 GLY A O 1
ATOM 671 N N . ALA A 1 91 ? 4.816 -3.052 10.621 1.00 94.19 91 ALA A N 1
ATOM 672 C CA . ALA A 1 91 ? 5.750 -3.955 9.938 1.00 94.19 91 ALA A CA 1
ATOM 673 C C . ALA A 1 91 ? 5.328 -4.322 8.504 1.00 94.19 91 ALA A C 1
ATOM 675 O O . ALA A 1 91 ? 5.945 -5.188 7.883 1.00 94.19 91 ALA A O 1
ATOM 676 N N . VAL A 1 92 ? 4.278 -3.688 7.977 1.00 95.12 92 VAL A N 1
ATOM 677 C CA . VAL A 1 92 ? 3.833 -3.865 6.588 1.00 95.12 92 VAL A CA 1
ATOM 678 C C . VAL A 1 92 ? 4.352 -2.747 5.683 1.00 95.12 92 VAL A C 1
ATOM 680 O O . VAL A 1 92 ? 5.066 -1.841 6.111 1.00 95.12 92 VAL A O 1
ATOM 683 N N . ILE A 1 93 ? 4.042 -2.832 4.388 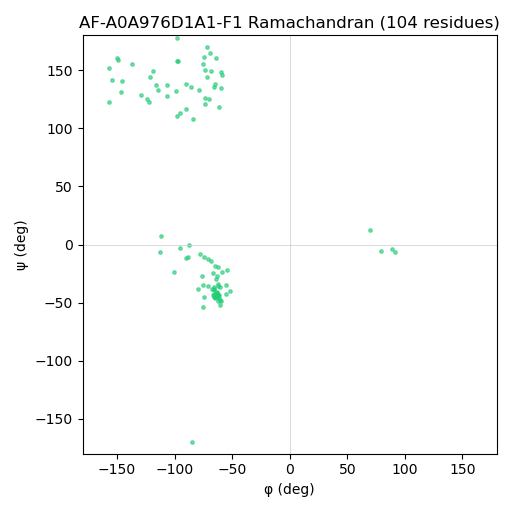1.00 95.19 93 ILE A N 1
ATOM 684 C CA . ILE A 1 93 ? 4.431 -1.805 3.420 1.00 95.19 93 ILE A CA 1
ATOM 685 C C . ILE A 1 93 ? 3.862 -0.438 3.818 1.00 95.19 93 ILE A C 1
ATOM 687 O O . ILE A 1 93 ? 2.740 -0.339 4.309 1.00 95.19 93 ILE A O 1
ATOM 691 N N . LYS A 1 94 ? 4.614 0.633 3.538 1.00 95.81 94 LYS A N 1
ATOM 692 C CA . LYS A 1 94 ? 4.285 2.000 3.982 1.00 95.81 94 LYS A CA 1
ATOM 693 C C . LYS A 1 94 ? 2.857 2.436 3.639 1.00 95.81 94 LYS A C 1
ATOM 695 O O . LYS A 1 94 ? 2.201 3.047 4.472 1.00 95.81 94 LYS A O 1
ATOM 700 N N . GLY A 1 95 ? 2.371 2.076 2.448 1.00 95.62 95 GLY A N 1
ATOM 701 C CA . GLY A 1 95 ? 1.004 2.392 2.027 1.00 95.62 95 GLY A CA 1
ATOM 702 C C . GLY A 1 95 ? -0.069 1.739 2.904 1.00 95.62 95 GLY A C 1
ATOM 703 O O . GLY A 1 95 ? -1.096 2.354 3.156 1.00 95.62 95 GLY A O 1
ATOM 704 N N . TRP A 1 96 ? 0.176 0.534 3.430 1.00 96.06 96 TRP A N 1
ATOM 705 C CA . TRP A 1 96 ? -0.727 -0.106 4.391 1.00 96.06 96 TRP A CA 1
ATOM 706 C C . TRP A 1 96 ? -0.628 0.541 5.764 1.00 96.06 96 TRP A C 1
ATOM 708 O O . TRP A 1 96 ? -1.660 0.844 6.357 1.00 96.06 96 TRP A O 1
ATOM 718 N N . THR A 1 97 ? 0.597 0.788 6.242 1.00 95.75 97 THR A N 1
ATOM 719 C CA . THR A 1 97 ? 0.820 1.461 7.525 1.00 95.75 97 THR A CA 1
ATOM 720 C C . THR A 1 97 ? 0.109 2.807 7.569 1.00 95.75 97 THR A C 1
ATOM 722 O O . THR A 1 97 ? -0.514 3.115 8.573 1.00 95.75 97 THR A O 1
ATOM 725 N N . GLU A 1 98 ? 0.153 3.600 6.500 1.00 95.81 98 GLU A N 1
ATOM 726 C CA . GLU A 1 98 ? -0.568 4.872 6.410 1.00 95.81 98 GLU A CA 1
ATOM 727 C C . GLU A 1 98 ? -2.073 4.677 6.172 1.00 95.81 98 GLU A C 1
ATOM 729 O O . GLU A 1 98 ? -2.885 5.181 6.944 1.00 95.81 98 GLU A O 1
ATOM 734 N N . GLY A 1 99 ? -2.456 3.925 5.136 1.00 94.44 99 GLY A N 1
ATOM 735 C CA . GLY A 1 99 ? -3.843 3.833 4.675 1.00 94.44 99 GLY A CA 1
ATOM 736 C C . GLY A 1 99 ? -4.803 3.238 5.701 1.00 94.44 99 GLY A C 1
ATOM 737 O O . GLY A 1 99 ? -5.890 3.778 5.906 1.00 94.44 99 GLY A O 1
ATOM 738 N N . LEU A 1 100 ? -4.401 2.174 6.403 1.00 94.69 100 LEU A N 1
ATOM 739 C CA . LEU A 1 100 ? -5.280 1.515 7.374 1.00 94.69 100 LEU A CA 1
ATOM 740 C C . LEU A 1 100 ? -5.597 2.403 8.583 1.00 94.69 100 LEU A C 1
ATOM 742 O O . LEU A 1 100 ? -6.661 2.251 9.171 1.00 94.69 100 LEU A O 1
ATOM 746 N N . GLN A 1 101 ? -4.749 3.382 8.916 1.00 94.62 101 GLN A N 1
ATOM 747 C CA . GLN A 1 101 ? -5.032 4.338 9.997 1.00 94.62 101 GLN A CA 1
ATOM 748 C C . GLN A 1 101 ? -6.188 5.296 9.656 1.00 94.62 101 GLN A C 1
ATOM 750 O O . GLN A 1 101 ? -6.728 5.957 10.543 1.00 94.62 101 GLN A O 1
ATOM 755 N N . TYR A 1 102 ? -6.607 5.373 8.388 1.00 93.00 102 TYR A N 1
ATOM 756 C CA . TYR A 1 102 ? -7.790 6.130 7.971 1.00 93.00 102 TYR A CA 1
ATOM 757 C C . TYR A 1 102 ? -9.075 5.300 7.988 1.00 93.00 102 TYR A C 1
ATOM 759 O O . TYR A 1 102 ? -10.153 5.889 7.896 1.00 93.00 102 TYR A O 1
ATOM 767 N N . MET A 1 103 ? -8.976 3.977 8.140 1.00 94.44 103 MET A 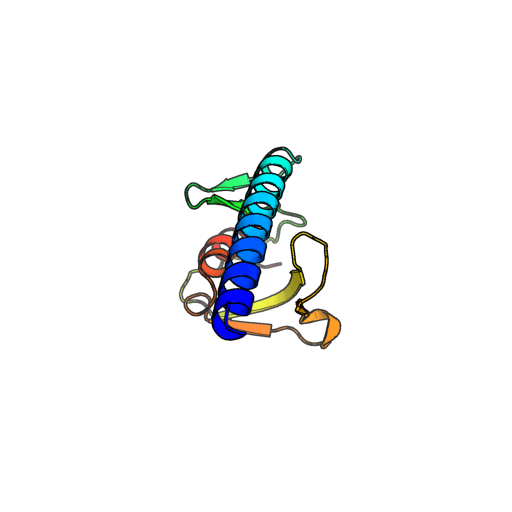N 1
ATOM 768 C CA . MET A 1 103 ? -10.098 3.044 8.072 1.00 94.44 103 MET A CA 1
ATOM 769 C C . MET A 1 103 ? -10.589 2.706 9.486 1.00 94.44 103 MET A C 1
ATOM 771 O O . MET A 1 103 ? -9.868 2.048 10.237 1.00 94.44 103 MET A O 1
ATOM 775 N N . PRO A 1 104 ? -11.793 3.157 9.883 1.00 93.69 104 PRO A N 1
ATOM 776 C CA . PRO A 1 104 ? -12.432 2.671 11.099 1.00 93.69 104 PRO A CA 1
ATOM 777 C C . PRO A 1 104 ? -12.648 1.159 11.013 1.00 93.69 104 PRO A C 1
ATOM 779 O O . PRO A 1 104 ? -12.877 0.623 9.929 1.00 93.69 104 PRO A O 1
ATOM 782 N N . THR A 1 105 ? -12.598 0.477 12.151 1.00 91.88 105 THR A N 1
ATOM 783 C CA . THR A 1 105 ? -12.920 -0.955 12.208 1.00 91.88 105 THR A CA 1
ATOM 784 C C . THR A 1 105 ? -14.397 -1.187 11.864 1.00 91.88 105 THR A C 1
ATOM 786 O O . THR A 1 105 ? -15.256 -0.459 12.360 1.00 91.88 105 THR A O 1
ATOM 789 N N . GLY A 1 106 ? -14.702 -2.223 11.077 1.00 86.00 106 GLY A N 1
ATOM 790 C CA . GLY A 1 106 ? -16.073 -2.592 10.692 1.00 86.00 106 GLY A CA 1
ATOM 791 C C . GLY A 1 106 ? -16.309 -2.538 9.194 1.00 86.00 106 GLY A C 1
ATOM 792 O O . GLY A 1 106 ? -15.818 -1.581 8.559 1.00 86.00 106 GLY A O 1
#

Nearest PDB structures (foldseek):
  8bjd-assembly1_A  TM=9.181E-01  e=3.808E-09  Legionella pneumophila
  8bje-assembly1_A  TM=9.772E-01  e=1.482E-08  Legionella pneumophila
  8r39-assembly1_C-2  TM=9.288E-01  e=6.389E-09  Legionella pneumophila
  8bk6-assembly1_B  TM=9.843E-01  e=3.100E-07  Legionella pneumophila
  7dek-assembly2_D  TM=8.431E-01  e=8.500E-08  Pseudomonas aeruginosa PAO1

Mean predicted aligned error: 4.42 Å

Solvent-accessible surface area (backbone atoms only — not comparable to full-atom values): 6326 Å² total; per-residue (Å²): 133,54,72,67,54,53,53,52,49,55,48,50,53,51,51,54,50,51,50,53,54,50,53,52,48,53,61,58,49,62,71,40,88,75,40,46,76,45,97,88,70,51,70,50,63,82,88,68,84,30,84,48,66,53,51,54,49,87,36,74,46,74,45,73,51,73,43,57,48,99,88,62,55,71,80,46,46,28,59,85,68,72,47,68,47,73,48,52,30,69,78,53,60,67,66,54,34,56,54,48,44,74,43,32,38,104

Foldseek 3Di:
DDPVVVVVVVVVVVVVVLVVLVVVLLVVQCPDPQWDADPVRAIDHPPDADDAAQDAQQDKDKDWDFDADSVRHTPDTVVVVVGIDIDRLNPDDPSSVPVSSVGHDD

Sequence (106 aa):
MGVADQLAQLKAEKAAANLKAGEEFLAANKEKEGVVSLPSGLQYLVLTQGEGEKPLAHHEVTCHYHGTLTDGTIFDSSVQRGRPASFPLGAVIKGWTEGLQYMPTG